Protein AF-A0A1M5AVM9-F1 (afdb_monomer_lite)

Radius of gyration: 12.46 Å; chains: 1; bounding box: 28×26×39 Å

pLDDT: mean 83.35, std 10.99, range [53.03, 95.25]

Secondary structure (DSSP, 8-state):
-EEEEEETTTTEEEEEETTEEEEEETTS-EEEEEE-TTEEEEEEETTTTEEEEEETTTTEEEEEETTS-EEEEEEPPP-

Foldseek 3Di:
DKDWDQDDLQQWIWIDDQQKIWIAHVVRHTQDMDGGNFFDDKDDDVVVQWIWTQGVVQGWIWIDHPNRHTDDIGGDDDD

Sequence (79 aa):
MVYLKEYAVAKQLLILLCADLFAFNSSGELAYKVPLPFCGSFDMDVENSRFYIYTTKPNQIKVYDFKGKELDCIRAKNR

Structure (mmCIF, N/CA/C/O backbone):
data_AF-A0A1M5AVM9-F1
#
_entry.id   AF-A0A1M5AVM9-F1
#
loop_
_atom_site.group_PDB
_atom_site.id
_atom_site.type_symbol
_atom_site.label_atom_id
_atom_site.label_alt_id
_atom_site.label_comp_id
_atom_site.label_asym_id
_atom_site.label_entity_id
_atom_site.label_seq_id
_atom_site.pdbx_PDB_ins_code
_atom_site.Cartn_x
_atom_site.Cartn_y
_atom_site.Cartn_z
_atom_site.occupancy
_atom_site.B_iso_or_equiv
_atom_site.auth_seq_id
_atom_site.auth_comp_id
_atom_site.auth_asym_id
_atom_site.auth_atom_id
_atom_site.pdbx_PDB_model_num
ATOM 1 N N . MET A 1 1 ? 3.621 15.879 -3.981 1.00 53.16 1 MET A N 1
ATOM 2 C CA . MET A 1 1 ? 2.301 15.371 -4.409 1.00 53.16 1 MET A CA 1
ATOM 3 C C . MET A 1 1 ? 1.874 14.330 -3.391 1.00 53.16 1 MET A C 1
ATOM 5 O O . MET A 1 1 ? 2.673 13.448 -3.108 1.00 53.16 1 MET A O 1
ATOM 9 N N . VAL A 1 2 ? 0.706 14.500 -2.771 1.00 56.53 2 VAL A N 1
ATOM 10 C CA . VAL A 1 2 ? 0.166 13.588 -1.748 1.00 56.53 2 VAL A CA 1
ATOM 11 C C . VAL A 1 2 ? -1.016 12.862 -2.369 1.00 56.53 2 VAL A C 1
ATOM 13 O O . VAL A 1 2 ? -1.870 13.517 -2.964 1.00 56.53 2 VAL A O 1
ATOM 16 N N . TYR A 1 3 ? -1.065 11.538 -2.246 1.00 65.88 3 TYR A N 1
ATOM 17 C CA . TYR A 1 3 ? -2.216 10.752 -2.682 1.00 65.88 3 TYR A CA 1
ATOM 18 C C . TYR A 1 3 ? -2.950 10.222 -1.453 1.00 65.88 3 TYR A C 1
ATOM 20 O O . TYR A 1 3 ? -2.367 9.498 -0.645 1.00 65.88 3 TYR A O 1
ATOM 28 N N . LEU A 1 4 ? -4.221 10.603 -1.325 1.00 63.66 4 LEU A N 1
ATOM 29 C CA . LEU A 1 4 ? -5.119 10.184 -0.253 1.00 63.66 4 LEU A CA 1
ATOM 30 C C . LEU A 1 4 ? -6.206 9.294 -0.846 1.00 63.66 4 LEU A C 1
ATOM 32 O O . LEU A 1 4 ? -6.856 9.686 -1.816 1.00 63.66 4 LEU A O 1
ATOM 36 N N . LYS A 1 5 ? -6.411 8.114 -0.265 1.00 68.81 5 LYS A N 1
ATOM 37 C CA . LYS A 1 5 ? -7.546 7.253 -0.594 1.00 68.81 5 LYS A CA 1
ATOM 38 C C . LYS A 1 5 ? -8.039 6.545 0.679 1.00 68.81 5 LYS A C 1
ATOM 40 O O . LYS A 1 5 ? -7.246 5.952 1.411 1.00 68.81 5 LYS A O 1
ATOM 45 N N . GLU A 1 6 ? -9.344 6.614 0.932 1.00 66.81 6 GLU A N 1
ATOM 46 C CA . GLU A 1 6 ? -10.022 6.050 2.110 1.00 66.81 6 GLU A CA 1
ATOM 47 C C . GLU A 1 6 ? -11.019 4.961 1.689 1.00 66.81 6 GLU A C 1
ATOM 49 O O . GLU A 1 6 ? -11.674 5.106 0.655 1.00 66.81 6 GLU A O 1
ATOM 54 N N . TYR A 1 7 ? -11.158 3.886 2.482 1.00 64.81 7 TYR A N 1
ATOM 55 C CA . TYR A 1 7 ? -12.107 2.802 2.190 1.00 64.81 7 TYR A CA 1
ATOM 56 C C . TYR A 1 7 ? -12.871 2.296 3.412 1.00 64.81 7 TYR A C 1
ATOM 58 O O . TYR A 1 7 ? -12.304 1.978 4.459 1.00 64.81 7 TYR A O 1
ATOM 66 N N . ALA A 1 8 ? -14.177 2.098 3.209 1.00 53.03 8 ALA A N 1
ATOM 67 C CA . ALA A 1 8 ? -15.119 1.665 4.237 1.00 53.03 8 ALA A CA 1
ATOM 68 C C . ALA A 1 8 ? -14.930 0.204 4.698 1.00 53.03 8 ALA A C 1
ATOM 70 O O . ALA A 1 8 ? -15.218 -0.105 5.851 1.00 53.03 8 ALA A O 1
ATOM 71 N N . VAL A 1 9 ? -14.426 -0.693 3.834 1.00 57.09 9 VAL A N 1
ATOM 72 C CA . VAL A 1 9 ? -14.317 -2.138 4.140 1.00 57.09 9 VAL A CA 1
ATOM 73 C C . VAL A 1 9 ? -13.182 -2.437 5.124 1.00 57.09 9 VAL A C 1
ATOM 75 O O . VAL A 1 9 ? -13.349 -3.253 6.025 1.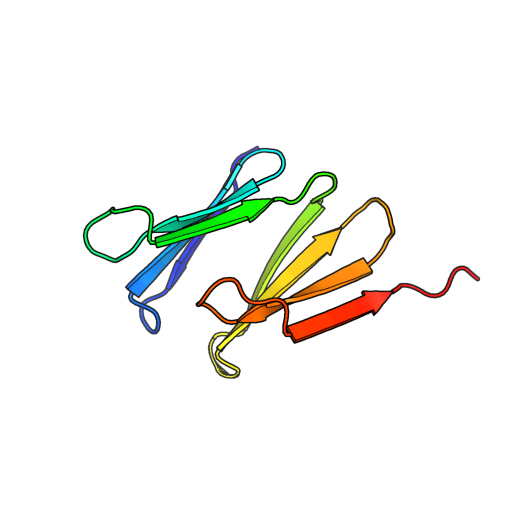00 57.09 9 VAL A O 1
ATOM 78 N N . ALA A 1 10 ? -12.044 -1.748 4.997 1.00 61.69 10 ALA A N 1
ATOM 79 C CA . ALA A 1 10 ? -10.897 -1.941 5.884 1.00 61.69 10 ALA A CA 1
ATOM 80 C C . ALA A 1 10 ? -10.886 -0.979 7.084 1.00 61.69 10 ALA A C 1
ATOM 82 O O . ALA A 1 10 ? -10.083 -1.176 7.993 1.00 61.69 10 ALA A O 1
ATOM 83 N N . LYS A 1 11 ? -11.746 0.059 7.098 1.00 74.44 11 LYS A N 1
ATOM 84 C CA . LYS A 1 11 ? -11.687 1.175 8.065 1.00 74.44 11 LYS A CA 1
ATOM 85 C C . LYS A 1 11 ? -10.262 1.728 8.223 1.00 74.44 11 LYS A C 1
ATOM 87 O O . LYS A 1 11 ? -9.828 2.065 9.324 1.00 74.44 11 LYS A O 1
ATOM 92 N N . GLN A 1 12 ? -9.521 1.749 7.118 1.00 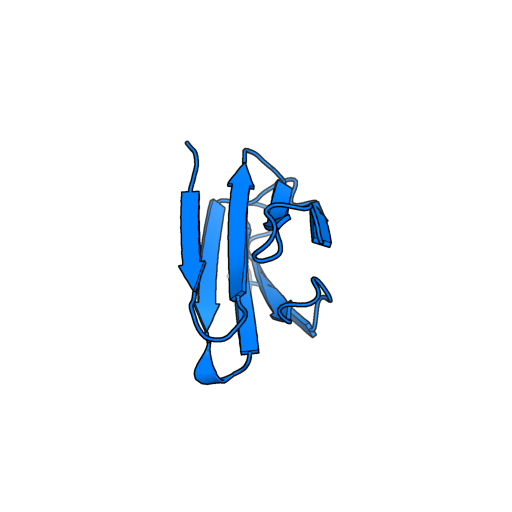77.88 12 GLN A N 1
ATOM 93 C CA . GLN A 1 12 ? -8.136 2.185 7.073 1.00 77.88 12 GLN A CA 1
ATOM 94 C C . GLN A 1 12 ? -7.971 3.271 6.017 1.00 77.88 12 GLN A C 1
ATOM 96 O O . GLN A 1 12 ? -8.511 3.173 4.912 1.00 77.88 12 GLN A O 1
ATOM 101 N N . LEU A 1 13 ? -7.199 4.291 6.374 1.00 84.62 13 LEU A N 1
ATOM 102 C CA . LEU A 1 13 ? -6.782 5.362 5.483 1.00 84.62 13 LEU A CA 1
ATOM 103 C C . LEU A 1 13 ? -5.363 5.066 5.002 1.00 84.62 13 LEU A C 1
ATOM 105 O O . LEU A 1 13 ? -4.446 4.951 5.818 1.00 84.62 13 LEU A O 1
ATOM 109 N N . LEU A 1 14 ? -5.185 4.958 3.684 1.00 85.75 14 LEU A N 1
ATOM 110 C CA . LEU A 1 14 ? -3.874 4.775 3.067 1.00 85.75 14 LEU A CA 1
ATOM 111 C C . LEU A 1 14 ? -3.399 6.096 2.460 1.00 85.75 14 LEU A C 1
ATOM 113 O O . LEU A 1 14 ? -4.061 6.690 1.604 1.00 85.75 14 LEU A O 1
ATOM 117 N N . ILE A 1 15 ? -2.232 6.549 2.913 1.00 86.81 15 ILE A N 1
ATOM 118 C CA . ILE A 1 15 ? -1.618 7.808 2.497 1.00 86.81 15 ILE A CA 1
ATOM 119 C C . ILE A 1 15 ? -0.248 7.519 1.896 1.00 86.81 15 ILE A C 1
ATOM 121 O O . ILE A 1 15 ? 0.638 7.006 2.579 1.00 86.81 15 ILE A O 1
ATOM 125 N N . LEU A 1 16 ? -0.049 7.903 0.635 1.00 82.75 16 LEU A N 1
ATOM 126 C CA . LEU A 1 16 ? 1.269 7.876 0.003 1.00 82.75 16 LEU A CA 1
ATOM 127 C C . LEU A 1 16 ? 1.914 9.263 0.108 1.00 82.75 16 LEU A C 1
ATOM 129 O O . LEU A 1 16 ? 1.412 10.241 -0.458 1.00 82.75 16 LEU A O 1
ATOM 133 N N . LEU A 1 17 ? 3.043 9.332 0.814 1.00 82.69 17 LEU A N 1
ATOM 134 C CA . LEU A 1 17 ? 3.835 10.545 1.016 1.00 82.69 17 LEU A CA 1
ATOM 135 C C . LEU A 1 17 ? 5.280 10.293 0.599 1.00 82.69 17 LEU A C 1
ATOM 137 O O . LEU A 1 17 ? 5.993 9.510 1.224 1.00 82.69 17 LEU A O 1
ATOM 141 N N . CYS A 1 18 ? 5.720 11.005 -0.439 1.00 76.12 18 CYS A N 1
ATOM 142 C CA . CYS A 1 18 ? 7.059 10.891 -1.016 1.00 76.12 18 CYS A CA 1
ATOM 143 C C . CYS A 1 18 ? 7.408 9.442 -1.395 1.00 76.12 18 CYS A C 1
ATOM 145 O O . CYS A 1 18 ? 7.046 8.982 -2.474 1.00 76.12 18 CYS A O 1
ATOM 147 N N . ALA A 1 19 ? 8.108 8.747 -0.503 1.00 83.25 19 ALA A N 1
ATOM 148 C CA . ALA A 1 19 ? 8.670 7.422 -0.695 1.00 83.25 19 ALA A CA 1
ATOM 149 C C . ALA A 1 19 ? 8.156 6.419 0.347 1.00 83.25 19 ALA A C 1
ATOM 151 O O . ALA A 1 19 ? 8.812 5.421 0.605 1.00 83.25 19 ALA A O 1
ATOM 152 N N . ASP A 1 20 ? 7.021 6.687 0.987 1.00 87.19 20 ASP A N 1
ATOM 153 C CA . ASP A 1 20 ? 6.477 5.846 2.046 1.00 87.19 20 ASP A CA 1
ATOM 154 C C . ASP A 1 20 ? 4.948 5.787 1.948 1.00 87.19 20 ASP A C 1
ATOM 156 O O . ASP A 1 20 ? 4.286 6.806 1.723 1.00 87.19 20 ASP A O 1
ATOM 160 N N . LEU A 1 21 ? 4.385 4.593 2.145 1.00 88.44 21 LEU A N 1
ATOM 161 C CA . LEU A 1 21 ? 2.949 4.396 2.326 1.00 88.44 21 LEU A CA 1
ATOM 162 C C . LEU A 1 21 ? 2.648 4.239 3.817 1.00 88.44 21 LEU A C 1
ATOM 164 O O . LEU A 1 21 ? 3.233 3.391 4.492 1.00 88.44 21 LEU A O 1
ATOM 168 N N . PHE A 1 22 ? 1.716 5.041 4.312 1.00 90.44 22 PHE A N 1
ATOM 169 C CA . PHE A 1 22 ? 1.259 5.039 5.694 1.00 90.44 22 PHE A CA 1
ATOM 170 C C . PHE A 1 22 ? -0.173 4.527 5.754 1.00 90.44 22 PHE A C 1
ATOM 172 O O . PHE A 1 22 ? -1.020 4.972 4.978 1.00 90.44 22 PHE A O 1
ATOM 179 N N . ALA A 1 23 ? -0.436 3.620 6.688 1.00 90.88 23 ALA A N 1
ATOM 180 C CA . ALA A 1 23 ? -1.770 3.117 6.960 1.00 90.88 23 ALA A CA 1
ATOM 181 C C . ALA A 1 23 ? -2.228 3.567 8.339 1.00 90.88 23 ALA A C 1
ATOM 183 O O . ALA A 1 23 ? -1.562 3.277 9.332 1.00 90.88 23 ALA A O 1
ATOM 184 N N . PHE A 1 24 ? -3.371 4.238 8.403 1.00 90.69 24 PHE A N 1
ATOM 185 C CA . PHE A 1 24 ? -3.989 4.676 9.650 1.00 90.69 24 PHE A CA 1
ATOM 186 C C . PHE A 1 24 ? -5.273 3.891 9.894 1.00 90.69 24 PHE A C 1
ATOM 188 O O . PHE A 1 24 ? -6.023 3.631 8.954 1.00 90.69 24 PHE A O 1
ATOM 195 N N . ASN A 1 25 ? -5.527 3.502 11.141 1.00 89.62 25 ASN A N 1
ATOM 196 C CA . ASN A 1 25 ? -6.804 2.908 11.532 1.00 89.62 25 ASN A CA 1
ATOM 197 C C . ASN A 1 25 ? -7.908 3.985 11.613 1.00 89.62 25 ASN A C 1
ATOM 199 O O . ASN A 1 25 ? -7.641 5.182 11.499 1.00 89.62 25 ASN A O 1
ATOM 203 N N . SER A 1 26 ? -9.157 3.579 11.850 1.00 86.50 26 SER A N 1
ATOM 204 C CA . SER A 1 26 ? -10.288 4.514 11.977 1.00 86.50 26 SER A CA 1
ATOM 205 C C . SER A 1 26 ? -10.191 5.483 13.155 1.00 86.50 26 SER A C 1
ATOM 207 O O . SER A 1 26 ? -10.917 6.470 13.179 1.00 86.50 26 SER A O 1
ATOM 209 N N . SER A 1 27 ? -9.332 5.202 14.135 1.00 91.12 27 SER A N 1
ATOM 210 C CA . SER A 1 27 ? -9.051 6.106 15.256 1.00 91.12 27 SER A CA 1
ATOM 211 C C . SER A 1 27 ? -8.011 7.174 14.891 1.00 91.12 27 SER A C 1
ATOM 213 O O . SER A 1 27 ? -7.727 8.048 15.703 1.00 91.12 27 SER A O 1
ATOM 215 N N . GLY A 1 28 ? -7.438 7.110 13.683 1.00 88.88 28 GLY A N 1
ATOM 216 C CA . GLY A 1 28 ? -6.374 7.998 13.218 1.00 88.88 28 GLY A CA 1
ATOM 217 C C . GLY A 1 28 ? -4.972 7.585 13.671 1.00 88.88 28 GLY A C 1
A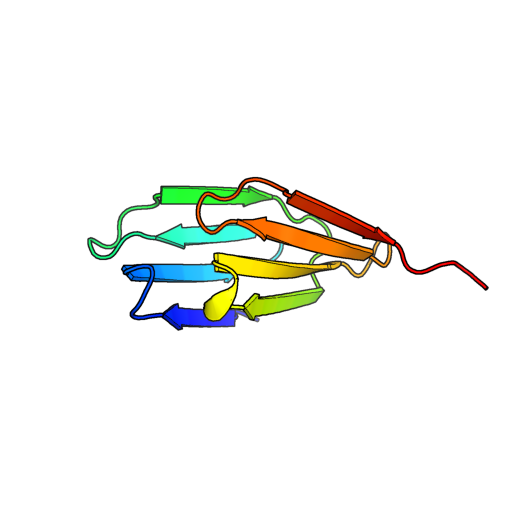TOM 218 O O . GLY A 1 28 ? -4.016 8.321 13.434 1.00 88.88 28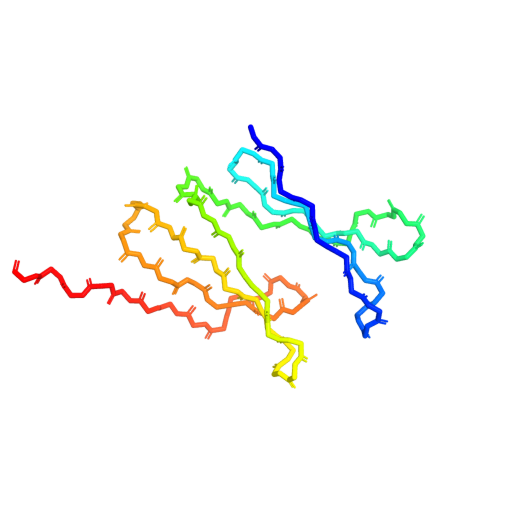 GLY A O 1
ATOM 219 N N . GLU A 1 29 ? -4.813 6.423 14.306 1.00 92.88 29 GLU A N 1
ATOM 220 C CA . GLU A 1 29 ? -3.508 5.929 14.746 1.00 92.88 29 GLU A CA 1
ATOM 221 C C . GLU A 1 29 ? -2.789 5.210 13.603 1.00 92.88 29 GLU A C 1
ATOM 223 O O . GLU A 1 29 ? -3.409 4.497 12.809 1.00 92.88 29 GLU A O 1
ATOM 228 N N . LEU A 1 30 ? -1.464 5.362 13.535 1.00 92.88 30 LEU A N 1
ATOM 229 C CA . LEU A 1 30 ? -0.636 4.668 12.552 1.00 92.88 30 LEU A CA 1
ATOM 230 C C . LEU A 1 30 ? -0.634 3.159 12.838 1.00 92.88 30 LEU A C 1
ATOM 232 O O . LEU A 1 30 ? -0.103 2.712 13.851 1.00 92.88 30 LEU A O 1
ATOM 236 N N . ALA A 1 31 ? -1.184 2.376 11.914 1.00 91.19 31 ALA A N 1
ATOM 237 C CA . ALA A 1 31 ? -1.196 0.921 11.977 1.00 91.19 31 ALA A CA 1
ATOM 238 C C . ALA A 1 31 ? 0.120 0.324 11.457 1.00 91.19 31 ALA A C 1
ATOM 240 O O . ALA A 1 31 ? 0.714 -0.533 12.109 1.00 91.19 31 ALA A O 1
ATOM 241 N N . TYR A 1 32 ? 0.582 0.767 10.283 1.00 90.44 32 TYR A N 1
ATOM 242 C CA . TYR A 1 32 ? 1.853 0.332 9.699 1.00 90.44 32 TYR A CA 1
ATOM 243 C C . TYR A 1 32 ? 2.386 1.322 8.658 1.00 90.44 32 TYR A C 1
ATOM 245 O O . TYR A 1 32 ? 1.684 2.217 8.182 1.00 90.44 32 TYR A O 1
ATOM 253 N N . LYS A 1 33 ? 3.657 1.124 8.295 1.00 91.25 33 LYS A N 1
ATOM 254 C CA . LYS A 1 33 ? 4.380 1.881 7.273 1.00 91.25 33 LYS A CA 1
ATOM 255 C C . LYS A 1 33 ? 5.064 0.917 6.306 1.00 91.25 33 LYS A C 1
ATOM 257 O O . LYS A 1 33 ? 5.754 0.001 6.749 1.00 91.25 33 LYS A O 1
ATOM 262 N N . VAL A 1 34 ? 4.940 1.168 5.006 1.00 88.19 34 VAL A N 1
ATOM 263 C CA . VAL A 1 34 ? 5.682 0.454 3.957 1.00 88.19 34 VAL A CA 1
ATOM 264 C C . VAL A 1 34 ? 6.685 1.416 3.305 1.00 88.19 34 VAL A C 1
ATOM 266 O O . VAL A 1 34 ? 6.254 2.395 2.691 1.00 88.19 34 VAL A O 1
ATOM 269 N N . PRO A 1 35 ? 8.006 1.164 3.416 1.00 87.12 35 PRO A N 1
ATOM 270 C CA . PRO A 1 35 ? 9.027 1.952 2.728 1.00 87.12 35 PRO A CA 1
ATOM 271 C C . PRO A 1 35 ? 9.065 1.676 1.224 1.00 87.12 35 PRO A C 1
ATOM 273 O O . PRO A 1 35 ? 9.178 0.527 0.794 1.00 87.12 35 PRO A O 1
ATOM 276 N N . LEU A 1 36 ? 9.008 2.734 0.418 1.00 82.31 36 LEU A N 1
ATOM 277 C CA . LEU A 1 36 ? 8.861 2.694 -1.040 1.00 82.31 36 LEU A CA 1
ATOM 278 C C . LEU A 1 36 ? 9.773 3.727 -1.732 1.00 82.31 36 LEU A C 1
ATOM 280 O O . LEU A 1 36 ? 9.287 4.713 -2.292 1.00 82.31 36 LEU A O 1
ATOM 284 N N . PRO A 1 37 ? 11.098 3.486 -1.774 1.00 71.00 37 PRO A N 1
ATOM 285 C CA . PRO A 1 37 ? 12.094 4.453 -2.255 1.00 71.00 37 PRO A CA 1
ATOM 286 C C . PRO A 1 37 ? 11.879 4.948 -3.696 1.00 71.00 37 PRO A C 1
ATOM 288 O O . PRO A 1 37 ? 12.415 5.987 -4.070 1.00 71.00 37 PRO A O 1
ATOM 291 N N . PHE A 1 38 ? 11.086 4.235 -4.504 1.00 78.12 38 PHE A N 1
ATOM 292 C CA . PHE A 1 38 ? 10.849 4.544 -5.916 1.00 78.12 38 PHE A CA 1
ATOM 293 C C . PHE A 1 38 ? 9.377 4.369 -6.323 1.00 78.12 38 PHE A C 1
ATOM 295 O O . PHE A 1 38 ? 9.081 3.793 -7.372 1.00 78.12 38 PHE A O 1
ATOM 302 N N . CYS A 1 39 ? 8.441 4.822 -5.487 1.00 77.06 39 CYS A N 1
ATOM 303 C CA . CYS A 1 39 ? 7.011 4.766 -5.793 1.00 77.06 39 CYS A CA 1
ATOM 304 C C . CYS A 1 39 ? 6.611 5.808 -6.848 1.00 77.06 39 CYS A C 1
ATOM 306 O O . CYS A 1 39 ? 6.918 6.988 -6.700 1.00 77.06 39 CYS A O 1
ATOM 308 N N . GLY A 1 40 ? 5.900 5.384 -7.894 1.00 74.19 40 GLY A N 1
ATOM 309 C CA . GLY A 1 40 ? 5.238 6.289 -8.837 1.00 74.19 40 GLY A CA 1
ATOM 310 C C . GLY A 1 40 ? 3.790 6.563 -8.436 1.00 74.19 40 GLY A C 1
ATOM 311 O O . GLY A 1 40 ? 3.374 7.712 -8.316 1.00 74.19 40 GLY A O 1
ATOM 312 N N . SER A 1 41 ? 3.030 5.496 -8.197 1.00 84.12 41 SER A N 1
ATOM 313 C CA . SER A 1 41 ? 1.611 5.547 -7.838 1.00 84.12 41 SER A CA 1
ATOM 314 C C . SER A 1 41 ? 1.191 4.271 -7.108 1.00 84.12 41 SER A C 1
ATOM 316 O O . SER A 1 41 ? 1.953 3.302 -7.030 1.00 84.12 41 SER A O 1
ATOM 318 N N . PHE A 1 42 ? -0.033 4.258 -6.583 1.00 88.31 42 PHE A N 1
ATOM 319 C CA . PHE A 1 42 ? -0.626 3.066 -5.992 1.00 88.31 42 PHE A CA 1
ATOM 320 C C . PHE A 1 42 ? -2.114 2.954 -6.331 1.00 88.31 42 PHE A C 1
ATOM 322 O O . PHE A 1 42 ? -2.793 3.958 -6.578 1.00 88.31 42 PHE A O 1
ATOM 329 N N . ASP A 1 43 ? -2.620 1.727 -6.331 1.00 88.69 43 ASP A N 1
ATOM 330 C CA . ASP A 1 43 ? -4.037 1.434 -6.503 1.00 88.69 43 ASP A CA 1
ATOM 331 C C . ASP A 1 43 ? -4.508 0.339 -5.548 1.00 88.69 43 ASP A C 1
ATOM 333 O O . ASP A 1 43 ? -3.692 -0.336 -4.927 1.00 88.69 43 ASP A O 1
ATOM 337 N N . MET A 1 44 ? -5.817 0.184 -5.389 1.00 87.69 44 MET A N 1
ATOM 338 C CA . MET A 1 44 ? -6.406 -0.751 -4.432 1.00 87.69 44 MET A CA 1
ATOM 339 C C . MET A 1 44 ? -7.456 -1.637 -5.063 1.00 87.69 44 MET A C 1
ATOM 341 O O . MET A 1 44 ? -8.266 -1.188 -5.865 1.00 87.69 44 MET A O 1
ATOM 345 N N . ASP A 1 45 ? -7.472 -2.878 -4.599 1.00 89.56 45 ASP A N 1
ATOM 346 C CA . ASP A 1 45 ? -8.444 -3.899 -4.940 1.00 89.56 45 ASP A CA 1
ATOM 347 C C . ASP A 1 45 ? -9.043 -4.435 -3.642 1.00 89.56 45 ASP A C 1
ATOM 349 O O . ASP A 1 45 ? -8.492 -5.289 -2.941 1.00 89.56 45 ASP A O 1
ATOM 353 N N . VAL A 1 46 ? -10.175 -3.830 -3.292 1.00 83.00 46 VAL A N 1
ATOM 354 C CA . VAL A 1 46 ? -10.892 -4.104 -2.048 1.00 83.00 46 VAL A CA 1
ATOM 355 C C . VAL A 1 46 ? -11.506 -5.500 -2.072 1.00 83.00 46 VAL A C 1
ATOM 357 O O . VAL A 1 46 ? -11.511 -6.169 -1.040 1.00 83.00 46 VAL A O 1
ATOM 360 N N . GLU A 1 47 ? -11.967 -5.957 -3.237 1.00 87.56 47 GLU A N 1
ATOM 361 C CA . GLU A 1 47 ? -12.588 -7.274 -3.408 1.00 87.56 47 GLU A CA 1
ATOM 362 C C . GLU A 1 47 ? -11.608 -8.391 -3.044 1.00 87.56 47 GLU A C 1
ATOM 364 O O . GLU A 1 47 ? -11.966 -9.326 -2.329 1.00 87.56 47 GLU A O 1
ATOM 369 N N . ASN A 1 48 ? -10.340 -8.243 -3.438 1.00 89.12 48 ASN A N 1
ATOM 370 C CA . ASN A 1 48 ? -9.288 -9.209 -3.125 1.00 89.12 48 ASN A CA 1
ATOM 371 C C . ASN A 1 48 ? -8.482 -8.874 -1.861 1.00 89.12 48 ASN A C 1
ATOM 373 O O . ASN A 1 48 ? -7.531 -9.592 -1.541 1.00 89.12 48 ASN A O 1
ATOM 377 N N . SER A 1 49 ? -8.859 -7.823 -1.122 1.00 88.31 49 SER A N 1
ATOM 378 C CA . SER A 1 49 ? -8.174 -7.349 0.091 1.00 88.31 49 SER A CA 1
ATOM 379 C C . SER A 1 49 ? -6.692 -7.001 -0.120 1.00 88.31 49 SER A C 1
ATOM 381 O O . SER A 1 49 ? -5.833 -7.369 0.690 1.00 88.31 49 SER A O 1
ATOM 383 N N . ARG A 1 50 ? -6.377 -6.319 -1.230 1.00 91.44 50 ARG A N 1
ATOM 384 C CA . ARG A 1 50 ? -5.004 -6.017 -1.659 1.00 91.44 50 ARG A CA 1
ATOM 385 C C . ARG A 1 50 ? -4.832 -4.584 -2.143 1.00 91.44 50 ARG A C 1
ATOM 387 O O . ARG A 1 50 ? -5.778 -3.915 -2.554 1.00 91.44 50 ARG A O 1
ATOM 394 N N . PHE A 1 51 ? -3.585 -4.135 -2.164 1.00 90.50 51 PHE A N 1
ATOM 395 C CA . PHE A 1 51 ? -3.184 -2.926 -2.870 1.00 90.50 51 PHE A CA 1
ATOM 396 C C . PHE A 1 51 ? -1.929 -3.153 -3.706 1.00 90.50 51 PHE A C 1
ATOM 398 O O . PHE A 1 51 ? -1.108 -4.027 -3.426 1.00 90.50 51 PHE A O 1
ATOM 405 N N . TYR A 1 52 ? -1.800 -2.346 -4.749 1.00 91.75 52 TYR A N 1
ATOM 406 C CA . TYR A 1 52 ? -0.746 -2.404 -5.745 1.00 91.75 52 TYR A CA 1
ATOM 407 C C . TYR A 1 52 ? 0.082 -1.136 -5.675 1.00 91.75 52 TYR A C 1
ATOM 409 O O . TYR A 1 52 ? -0.462 -0.035 -5.636 1.00 91.75 52 TYR A O 1
ATOM 417 N N . ILE A 1 53 ? 1.398 -1.282 -5.718 1.00 90.25 53 ILE A N 1
ATOM 418 C CA . ILE A 1 53 ? 2.327 -0.166 -5.833 1.00 90.25 53 ILE A CA 1
ATOM 419 C C . ILE A 1 53 ? 3.104 -0.307 -7.126 1.00 90.25 53 ILE A C 1
ATOM 421 O O . ILE A 1 53 ? 3.791 -1.303 -7.349 1.00 90.25 53 ILE A O 1
ATOM 425 N N . TYR A 1 54 ? 3.028 0.733 -7.944 1.00 89.19 54 TYR A N 1
ATOM 426 C CA . TYR A 1 54 ? 3.731 0.834 -9.210 1.00 89.19 54 TYR A CA 1
ATOM 427 C C . TYR A 1 54 ? 5.045 1.571 -8.960 1.00 89.19 54 TYR A C 1
ATOM 429 O O . TYR A 1 54 ? 5.052 2.776 -8.684 1.00 89.19 54 TYR A O 1
ATOM 437 N N . THR A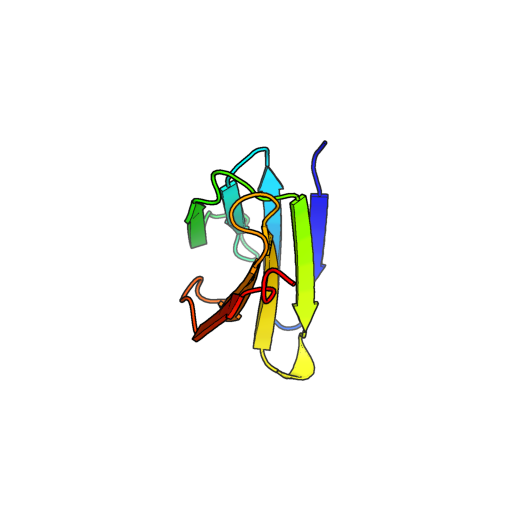 1 55 ? 6.168 0.852 -9.009 1.00 87.94 55 THR A N 1
ATOM 438 C CA . THR A 1 55 ? 7.492 1.446 -8.796 1.00 87.94 55 THR A CA 1
ATOM 439 C C . THR A 1 55 ? 8.136 1.838 -10.115 1.00 87.94 55 THR A C 1
ATOM 441 O O . THR A 1 55 ? 8.061 1.107 -11.098 1.00 87.94 55 THR A O 1
ATOM 444 N N . THR A 1 56 ? 8.811 2.986 -10.137 1.00 84.56 56 THR A N 1
ATOM 445 C CA . THR A 1 56 ? 9.494 3.490 -11.339 1.00 84.56 56 THR A CA 1
ATOM 446 C C . THR A 1 56 ? 10.882 2.877 -11.518 1.00 84.56 56 THR A C 1
ATOM 448 O O . THR A 1 56 ? 11.340 2.721 -12.650 1.00 84.56 56 THR A O 1
ATOM 451 N N . LYS A 1 57 ? 11.560 2.506 -10.421 1.00 84.81 57 LYS A N 1
ATOM 452 C CA . LYS A 1 57 ? 12.881 1.854 -10.428 1.00 84.81 57 LYS A CA 1
ATOM 453 C C . LYS A 1 57 ? 13.028 0.858 -9.262 1.00 84.81 57 LYS A C 1
ATOM 455 O O . LYS A 1 57 ? 13.009 1.282 -8.116 1.00 84.81 57 LYS A O 1
ATOM 460 N N . PRO A 1 58 ? 13.220 -0.449 -9.510 1.00 86.25 58 PRO A N 1
ATOM 461 C CA . PRO A 1 58 ? 12.993 -1.121 -10.791 1.00 86.25 58 PRO A CA 1
ATOM 462 C C . PRO A 1 58 ? 11.528 -0.968 -11.237 1.00 86.25 58 PRO A C 1
ATOM 464 O O . PRO A 1 58 ? 10.654 -0.718 -10.409 1.00 86.25 58 PRO A O 1
ATOM 467 N N . ASN A 1 59 ? 11.261 -1.093 -12.539 1.00 88.25 59 ASN A N 1
ATOM 468 C CA . ASN A 1 59 ? 9.897 -1.033 -13.068 1.00 88.25 59 ASN A CA 1
ATOM 469 C C . ASN A 1 59 ? 9.139 -2.318 -12.698 1.00 88.25 59 ASN A C 1
ATOM 471 O O . ASN A 1 59 ? 9.334 -3.368 -13.319 1.00 88.25 59 ASN A O 1
ATOM 475 N N . GLN A 1 60 ? 8.337 -2.255 -11.638 1.00 91.75 60 GLN A N 1
ATOM 476 C CA . GLN A 1 60 ? 7.635 -3.415 -11.097 1.00 91.75 60 GLN A CA 1
ATOM 477 C C . GLN A 1 60 ? 6.315 -3.001 -10.440 1.00 91.75 60 GLN A C 1
ATOM 479 O O . GLN A 1 60 ? 6.120 -1.841 -10.074 1.00 91.75 60 GLN A O 1
ATOM 484 N N . ILE A 1 61 ? 5.429 -3.973 -10.264 1.00 92.69 61 ILE A N 1
ATOM 485 C CA . ILE A 1 61 ? 4.201 -3.854 -9.490 1.00 92.69 61 ILE A CA 1
ATOM 486 C C . ILE A 1 61 ? 4.377 -4.715 -8.251 1.00 92.69 61 ILE A C 1
ATOM 488 O O . ILE A 1 61 ? 4.562 -5.926 -8.352 1.00 92.69 61 ILE A O 1
ATOM 492 N N . LYS A 1 62 ? 4.327 -4.095 -7.080 1.00 92.38 62 LYS A N 1
ATOM 493 C CA . LYS A 1 62 ? 4.317 -4.812 -5.811 1.00 92.38 62 LYS A CA 1
ATOM 494 C C . LYS A 1 62 ? 2.893 -4.952 -5.305 1.00 92.38 62 LYS A C 1
ATOM 496 O O . LYS A 1 62 ? 2.157 -3.969 -5.294 1.00 92.38 62 LYS A O 1
ATOM 501 N N . VAL A 1 63 ? 2.527 -6.150 -4.877 1.00 94.19 63 VAL A N 1
ATOM 502 C CA . VAL A 1 63 ? 1.201 -6.469 -4.348 1.00 94.19 63 VAL A CA 1
ATOM 503 C C . VAL A 1 63 ? 1.319 -6.653 -2.847 1.00 94.19 63 VAL A C 1
ATOM 505 O O . VAL A 1 63 ? 2.177 -7.402 -2.384 1.00 94.19 63 VAL A O 1
ATOM 508 N N . TYR A 1 64 ? 0.448 -6.007 -2.090 1.00 92.38 64 TYR A N 1
ATOM 509 C CA . TYR A 1 64 ? 0.409 -6.085 -0.636 1.00 92.38 64 TYR A CA 1
ATOM 510 C C . TYR A 1 64 ? -0.998 -6.419 -0.153 1.00 92.38 64 TYR A C 1
ATOM 512 O O . TYR A 1 64 ? -1.977 -6.103 -0.828 1.00 92.38 64 TYR A O 1
ATOM 520 N N . ASP A 1 65 ? -1.107 -7.027 1.025 1.00 92.00 65 ASP A N 1
ATOM 521 C CA . ASP A 1 65 ? -2.367 -7.061 1.768 1.00 92.00 65 ASP A CA 1
ATOM 522 C C . ASP A 1 65 ? -2.578 -5.765 2.568 1.00 92.00 65 ASP A C 1
ATOM 524 O O . ASP A 1 65 ? -1.647 -4.994 2.802 1.00 92.00 65 ASP A O 1
ATOM 528 N N . PHE A 1 66 ? -3.795 -5.540 3.069 1.00 88.62 66 PHE A N 1
ATOM 529 C CA . PHE A 1 66 ? -4.096 -4.400 3.950 1.00 88.62 66 PHE A CA 1
ATOM 530 C C . PHE A 1 66 ? -3.466 -4.481 5.352 1.00 88.62 66 PHE A C 1
ATOM 532 O O . PHE A 1 66 ? -3.790 -3.671 6.217 1.00 88.62 66 PHE A O 1
ATOM 539 N N . LYS A 1 67 ? -2.567 -5.434 5.609 1.00 88.19 67 LYS A N 1
ATOM 540 C CA . LYS A 1 67 ? -1.723 -5.480 6.813 1.00 88.19 67 LYS A CA 1
ATOM 541 C C . LYS A 1 67 ? -0.286 -5.042 6.510 1.00 88.19 67 LYS A C 1
ATOM 543 O O . LYS A 1 67 ? 0.565 -5.108 7.393 1.00 88.19 67 LYS A O 1
ATOM 548 N N . GLY A 1 68 ? -0.013 -4.602 5.279 1.00 87.88 68 GLY A N 1
ATOM 549 C CA . GLY A 1 68 ? 1.300 -4.142 4.839 1.00 87.88 68 GLY A CA 1
ATOM 550 C C . GLY A 1 68 ? 2.266 -5.271 4.484 1.00 87.88 68 GLY A C 1
ATOM 551 O O . GLY A 1 68 ? 3.455 -5.013 4.296 1.00 87.88 68 GLY A O 1
ATOM 552 N N . LYS A 1 69 ? 1.794 -6.518 4.375 1.00 91.75 69 LYS A N 1
ATOM 553 C CA . LYS A 1 69 ? 2.625 -7.654 3.970 1.00 91.75 69 LYS A CA 1
ATOM 554 C C . LYS A 1 69 ? 2.698 -7.731 2.449 1.00 91.75 69 LYS A C 1
ATOM 556 O O . LYS A 1 69 ? 1.667 -7.778 1.783 1.00 91.75 69 LYS A O 1
ATOM 561 N N . GLU A 1 70 ? 3.914 -7.793 1.905 1.00 93.81 70 GLU A N 1
ATOM 562 C CA . GLU A 1 70 ? 4.132 -8.051 0.476 1.00 93.81 70 GLU A CA 1
ATOM 563 C C . GLU A 1 70 ? 3.673 -9.482 0.147 1.00 93.81 70 GLU A C 1
ATOM 565 O O . GLU A 1 70 ? 4.097 -10.448 0.788 1.00 93.81 70 GLU A O 1
ATOM 570 N N . LEU A 1 71 ? 2.767 -9.606 -0.819 1.00 95.25 71 LEU A N 1
ATOM 571 C CA . LEU A 1 71 ? 2.223 -10.873 -1.302 1.00 95.25 71 LEU A CA 1
ATOM 572 C C . LEU A 1 71 ? 2.918 -11.333 -2.581 1.00 95.25 71 LEU A C 1
ATOM 574 O O . LEU A 1 71 ? 3.135 -12.530 -2.748 1.00 95.25 71 LEU A O 1
ATOM 578 N N . ASP A 1 72 ? 3.228 -10.397 -3.481 1.00 95.19 72 ASP A N 1
ATOM 579 C CA . ASP A 1 72 ? 3.826 -10.693 -4.783 1.00 95.19 72 ASP A CA 1
ATOM 580 C C . ASP A 1 72 ? 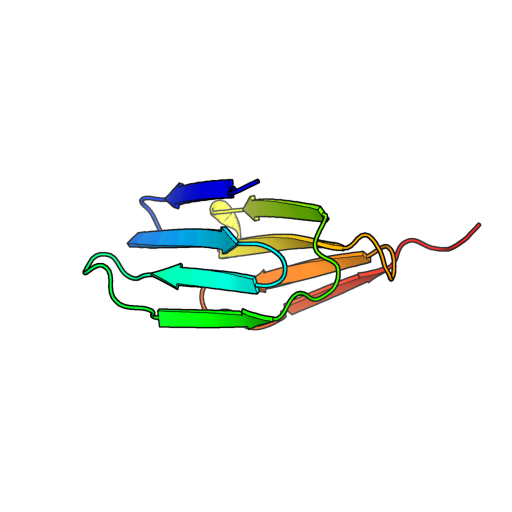4.565 -9.471 -5.361 1.00 95.19 72 ASP A C 1
ATOM 582 O O . ASP A 1 72 ? 4.348 -8.329 -4.945 1.00 95.19 72 ASP A O 1
ATOM 586 N N . CYS A 1 73 ? 5.429 -9.711 -6.346 1.00 92.88 73 CYS A N 1
ATOM 587 C CA . CYS A 1 73 ? 6.216 -8.701 -7.040 1.00 92.88 73 CYS A CA 1
ATOM 588 C C . CYS A 1 73 ? 6.341 -9.038 -8.534 1.00 92.88 73 CYS A C 1
ATOM 590 O O . CYS A 1 73 ? 7.145 -9.874 -8.956 1.00 92.88 73 CYS A O 1
ATOM 592 N N . ILE A 1 74 ? 5.567 -8.330 -9.356 1.00 93.25 74 ILE A N 1
ATOM 593 C CA . ILE A 1 74 ? 5.506 -8.512 -10.805 1.00 93.25 74 ILE A CA 1
ATOM 594 C C . ILE A 1 74 ? 6.487 -7.544 -11.461 1.00 93.25 74 ILE A C 1
ATOM 596 O O . ILE A 1 74 ? 6.284 -6.331 -11.464 1.00 93.25 74 ILE A O 1
ATOM 600 N N . ARG A 1 75 ? 7.558 -8.066 -12.056 1.00 90.31 75 ARG A N 1
ATOM 601 C CA . ARG A 1 75 ? 8.556 -7.248 -12.760 1.00 90.31 75 ARG A CA 1
ATOM 602 C C . ARG A 1 75 ? 8.189 -7.086 -14.226 1.00 90.31 75 ARG A C 1
ATOM 604 O O . ARG A 1 75 ? 7.890 -8.072 -14.902 1.00 90.31 75 ARG A O 1
ATOM 611 N N . ALA A 1 76 ? 8.281 -5.861 -14.740 1.00 80.38 76 ALA A N 1
ATOM 612 C CA . ALA A 1 76 ? 8.245 -5.658 -16.179 1.00 80.38 76 ALA A CA 1
ATOM 613 C C . ALA A 1 76 ? 9.453 -6.379 -16.800 1.00 80.38 76 ALA A C 1
ATOM 615 O O . ALA A 1 76 ? 10.590 -6.193 -16.361 1.00 80.38 76 ALA A O 1
ATOM 616 N N . LYS A 1 77 ? 9.219 -7.227 -17.807 1.00 77.56 77 LYS A N 1
ATOM 617 C CA . LYS A 1 77 ? 10.320 -7.790 -18.594 1.00 77.56 77 LYS A CA 1
ATOM 618 C C . LYS A 1 77 ? 10.923 -6.649 -19.405 1.00 77.56 77 LYS A C 1
ATOM 620 O O . LYS A 1 77 ? 10.220 -6.050 -20.218 1.00 77.56 77 LYS A O 1
ATOM 625 N N . ASN A 1 78 ? 12.202 -6.355 -19.184 1.00 60.72 78 ASN A N 1
ATOM 626 C CA . ASN A 1 78 ? 12.954 -5.533 -20.124 1.00 60.72 78 ASN A CA 1
ATOM 627 C C . ASN A 1 78 ? 12.918 -6.268 -21.471 1.00 60.72 78 ASN A C 1
ATOM 629 O O . ASN A 1 78 ? 13.326 -7.430 -21.537 1.00 60.72 78 ASN A O 1
ATOM 633 N N . ARG A 1 79 ? 12.326 -5.636 -22.487 1.00 56.28 79 ARG A N 1
ATOM 634 C CA . ARG A 1 79 ? 12.501 -6.063 -23.877 1.00 56.28 79 ARG A CA 1
ATOM 635 C C . ARG A 1 79 ? 13.914 -5.735 -24.326 1.00 56.28 79 ARG A C 1
ATOM 637 O O . ARG A 1 79 ? 14.418 -4.676 -23.888 1.00 56.28 79 ARG A O 1
#

Organism: NCBI:txid871325